Protein AF-A0A531LV74-F1 (afdb_monomer_lite)

Structure (mmCIF, N/CA/C/O backbone):
data_AF-A0A531LV74-F1
#
_entry.id   AF-A0A531LV74-F1
#
loop_
_atom_site.group_PDB
_atom_site.id
_atom_site.type_symbol
_atom_site.label_atom_id
_atom_site.label_alt_id
_atom_site.label_comp_id
_atom_site.label_asym_id
_atom_site.label_entity_id
_atom_site.label_seq_id
_atom_site.pdbx_PDB_ins_code
_atom_site.Cartn_x
_atom_site.Cartn_y
_atom_site.Cartn_z
_atom_site.occupancy
_atom_site.B_iso_or_equiv
_atom_site.auth_seq_id
_atom_site.auth_comp_id
_atom_site.auth_asym_id
_atom_site.auth_atom_id
_atom_site.pdbx_PDB_model_num
ATOM 1 N N . LEU A 1 1 ? 3.244 16.800 4.792 1.00 91.75 1 LEU A N 1
ATOM 2 C CA . LEU A 1 1 ? 3.038 16.837 6.267 1.00 91.75 1 LEU A CA 1
ATOM 3 C C . LEU A 1 1 ? 1.578 17.014 6.704 1.00 91.75 1 LEU A C 1
ATOM 5 O O . LEU A 1 1 ? 1.284 16.736 7.861 1.00 91.75 1 LEU A O 1
ATOM 9 N N . TRP A 1 2 ? 0.661 17.427 5.818 1.00 93.69 2 TRP A N 1
ATOM 10 C CA . TRP A 1 2 ? -0.764 17.596 6.143 1.00 93.69 2 TRP A CA 1
ATOM 11 C C . TRP A 1 2 ? -1.393 16.367 6.832 1.00 93.69 2 TRP A C 1
ATOM 13 O O . TRP A 1 2 ? -1.919 16.503 7.930 1.00 93.69 2 TRP A O 1
ATOM 23 N N . GLY A 1 3 ? -1.225 15.157 6.284 1.00 89.00 3 GLY A N 1
ATOM 24 C CA . GLY A 1 3 ? -1.798 13.939 6.882 1.00 89.00 3 GLY A CA 1
ATOM 25 C C . GLY A 1 3 ? -1.303 13.648 8.307 1.00 89.00 3 GLY A C 1
ATOM 26 O O . GLY A 1 3 ? -2.090 13.282 9.172 1.00 89.00 3 GLY A O 1
ATOM 27 N N . VAL A 1 4 ? -0.018 13.892 8.596 1.00 93.94 4 VAL A N 1
ATOM 28 C CA . VAL A 1 4 ? 0.546 13.745 9.955 1.00 93.94 4 VAL A CA 1
ATOM 29 C C . VAL A 1 4 ? -0.115 14.724 10.926 1.00 93.94 4 VAL A C 1
ATOM 31 O O . VAL A 1 4 ? -0.412 14.367 12.068 1.00 93.94 4 VAL A O 1
ATOM 34 N N . ARG A 1 5 ? -0.349 15.962 10.477 1.00 95.31 5 ARG A N 1
ATOM 35 C CA . ARG A 1 5 ? -1.032 16.987 11.270 1.00 95.31 5 ARG A CA 1
ATOM 36 C C . ARG A 1 5 ? -2.476 16.584 11.562 1.00 95.31 5 ARG A C 1
ATOM 38 O O . ARG A 1 5 ? -2.880 16.658 12.718 1.00 95.31 5 ARG A O 1
ATOM 45 N N . GLU A 1 6 ? -3.217 16.118 10.561 1.00 94.50 6 GLU A N 1
ATOM 46 C CA . GLU A 1 6 ? -4.622 15.726 10.726 1.00 94.50 6 GLU A CA 1
ATOM 47 C C . GLU A 1 6 ? -4.788 14.508 11.638 1.00 94.50 6 GLU A C 1
ATOM 49 O O . GLU A 1 6 ? -5.609 14.525 12.553 1.00 94.50 6 GLU A O 1
ATOM 54 N N . VAL A 1 7 ? -3.940 13.487 11.485 1.00 94.19 7 VAL A N 1
ATOM 55 C CA . VAL A 1 7 ? -3.951 12.308 12.364 1.00 94.19 7 VAL A CA 1
ATOM 56 C C . VAL A 1 7 ? -3.758 12.701 13.829 1.00 94.19 7 VAL A C 1
ATOM 58 O O . VAL A 1 7 ? -4.474 12.187 14.694 1.00 94.19 7 VAL A O 1
ATOM 61 N N . ARG A 1 8 ? -2.813 13.611 14.107 1.00 92.56 8 ARG A N 1
ATOM 62 C CA . ARG A 1 8 ? -2.552 14.128 15.459 1.00 92.56 8 ARG A CA 1
ATOM 63 C C . ARG A 1 8 ? -3.716 14.965 15.975 1.00 92.56 8 ARG A C 1
ATOM 65 O O . ARG A 1 8 ? -4.135 14.769 17.109 1.00 92.56 8 ARG A O 1
ATOM 72 N N . ARG A 1 9 ? -4.253 15.857 15.138 1.00 94.75 9 ARG A N 1
ATOM 73 C CA . ARG A 1 9 ? -5.386 16.729 15.477 1.00 94.75 9 ARG A CA 1
ATOM 74 C C . ARG A 1 9 ? -6.622 15.929 15.887 1.00 94.75 9 ARG A C 1
ATOM 76 O O . ARG A 1 9 ? -7.296 16.308 16.836 1.00 94.75 9 ARG A O 1
ATOM 83 N N . HIS A 1 10 ? -6.903 14.836 15.185 1.00 93.25 10 HIS A N 1
ATOM 84 C CA . HIS A 1 10 ? -8.086 14.007 15.414 1.00 93.25 10 HIS A CA 1
ATOM 85 C C . HIS A 1 10 ? -7.851 12.825 16.366 1.00 93.25 10 HIS A C 1
ATOM 87 O O . HIS A 1 10 ? -8.756 12.018 16.553 1.00 93.25 10 HIS A O 1
ATOM 93 N N . GLY A 1 11 ? -6.655 12.683 16.953 1.00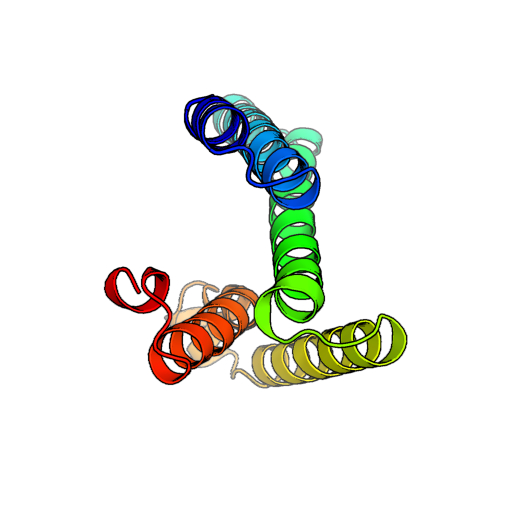 90.94 11 GLY A N 1
ATOM 94 C CA . GLY A 1 11 ? -6.370 11.603 17.904 1.00 90.94 11 GLY A CA 1
ATOM 95 C C . GLY A 1 11 ? -6.584 10.198 17.324 1.00 90.94 11 GLY A C 1
ATOM 96 O O . GLY A 1 11 ? -6.960 9.279 18.041 1.00 90.94 11 GLY A O 1
ATOM 97 N N . THR A 1 12 ? -6.354 10.019 16.019 1.00 88.31 12 THR A N 1
ATOM 98 C CA . THR A 1 12 ? -6.716 8.794 15.264 1.00 88.31 12 THR A CA 1
ATOM 99 C C . THR A 1 12 ? -5.913 7.540 15.648 1.00 88.31 12 THR A C 1
ATOM 101 O O . THR A 1 12 ? -6.222 6.436 15.191 1.00 88.31 12 THR A O 1
ATOM 104 N N . GLY A 1 13 ? -4.915 7.694 16.523 1.00 90.94 13 GLY A N 1
ATOM 105 C CA . GLY A 1 13 ? -4.117 6.619 17.105 1.00 90.94 13 GLY A CA 1
ATOM 106 C C . GLY A 1 13 ? -2.800 6.341 16.376 1.00 90.94 13 GLY A C 1
ATOM 107 O O . GLY A 1 13 ? -2.524 6.850 15.288 1.00 90.94 13 GLY A O 1
ATOM 108 N N . THR A 1 14 ? -1.971 5.497 16.994 1.00 90.94 14 THR A N 1
ATOM 109 C CA . THR A 1 14 ? -0.607 5.185 16.534 1.00 90.94 14 THR A CA 1
ATOM 110 C C . THR A 1 14 ? -0.573 4.587 15.127 1.00 90.94 14 THR A C 1
ATOM 112 O O . THR A 1 14 ? 0.296 4.943 14.338 1.00 90.94 14 THR A O 1
ATOM 115 N N . PHE A 1 15 ? -1.540 3.734 14.774 1.00 89.81 15 PHE A N 1
ATOM 116 C CA . PHE A 1 15 ? -1.613 3.113 13.445 1.00 89.81 15 PHE A CA 1
ATOM 117 C C . PHE A 1 15 ? -1.710 4.149 12.320 1.00 89.81 15 PHE A C 1
ATOM 119 O O . PHE A 1 15 ? -0.923 4.120 11.376 1.00 89.81 15 PHE A O 1
ATOM 126 N N . ALA A 1 16 ? -2.636 5.102 12.444 1.00 91.69 16 ALA A N 1
ATOM 127 C CA . ALA A 1 16 ? -2.809 6.160 11.457 1.00 91.69 16 ALA A CA 1
ATOM 128 C C . ALA A 1 16 ? -1.588 7.096 11.414 1.00 91.69 16 ALA A C 1
ATOM 130 O O . ALA A 1 16 ? -1.198 7.551 10.340 1.00 91.69 16 ALA A O 1
ATOM 131 N N . ALA A 1 17 ? -0.932 7.334 12.557 1.00 94.44 17 ALA A N 1
ATOM 132 C CA . ALA A 1 17 ? 0.281 8.147 12.620 1.00 94.44 17 ALA A CA 1
ATOM 133 C C . ALA A 1 17 ? 1.462 7.493 11.895 1.00 94.44 17 ALA A C 1
ATOM 135 O O . ALA A 1 17 ? 2.180 8.179 11.168 1.00 94.44 17 ALA A O 1
ATOM 136 N N . ILE A 1 18 ? 1.634 6.178 12.061 1.00 95.12 18 ILE A N 1
ATOM 137 C CA . ILE A 1 18 ? 2.644 5.396 11.342 1.00 95.12 18 ILE A CA 1
ATOM 138 C C . ILE A 1 18 ? 2.403 5.508 9.837 1.00 95.12 18 ILE A C 1
ATOM 140 O O . ILE A 1 18 ? 3.312 5.902 9.113 1.00 95.12 18 ILE A O 1
ATOM 144 N N . LEU A 1 19 ? 1.176 5.248 9.372 1.00 94.69 19 LEU A N 1
ATOM 145 C CA . LEU A 1 19 ? 0.830 5.348 7.952 1.00 94.69 19 LEU A CA 1
ATOM 146 C C . LEU A 1 19 ? 1.058 6.762 7.397 1.00 94.69 19 LEU A C 1
ATOM 148 O O . LEU A 1 19 ? 1.622 6.912 6.317 1.00 94.69 19 LEU A O 1
ATOM 152 N N . ALA A 1 20 ? 0.692 7.805 8.144 1.00 96.19 20 ALA A N 1
ATOM 153 C CA . ALA A 1 20 ? 0.891 9.187 7.715 1.00 96.19 20 ALA A CA 1
ATOM 154 C C . ALA A 1 20 ? 2.376 9.557 7.558 1.00 96.19 20 ALA A C 1
ATOM 156 O O . ALA A 1 20 ? 2.736 10.248 6.605 1.00 96.19 20 ALA A O 1
ATOM 157 N N . TRP A 1 21 ? 3.247 9.096 8.462 1.00 97.19 21 TRP A N 1
ATOM 158 C CA . TRP A 1 21 ? 4.696 9.265 8.313 1.00 97.19 21 TRP A CA 1
ATOM 159 C C . TRP A 1 21 ? 5.273 8.408 7.189 1.00 97.19 21 TRP A C 1
ATOM 161 O O . TRP A 1 21 ? 6.183 8.845 6.491 1.00 97.19 21 TRP A O 1
ATOM 171 N N . TRP A 1 22 ? 4.713 7.226 6.959 1.00 97.38 22 TRP A N 1
ATOM 172 C CA . TRP A 1 22 ? 5.115 6.361 5.856 1.00 97.38 22 TRP A CA 1
ATOM 173 C C . TRP A 1 22 ? 4.865 7.022 4.495 1.00 97.38 22 TRP A C 1
ATOM 175 O O . TRP A 1 22 ? 5.724 6.966 3.621 1.00 97.38 22 TRP A O 1
ATOM 185 N N . VAL A 1 23 ? 3.748 7.744 4.339 1.00 96.94 23 VAL A N 1
ATOM 186 C CA . VAL A 1 23 ? 3.477 8.557 3.138 1.00 96.94 23 VAL A CA 1
ATOM 187 C C . VAL A 1 23 ? 4.533 9.650 2.940 1.00 96.94 23 VAL A C 1
ATOM 189 O O . VAL A 1 23 ? 4.911 9.944 1.809 1.00 96.94 23 VAL A O 1
ATOM 192 N N . VAL A 1 24 ? 5.066 10.234 4.021 1.00 97.31 24 VAL A N 1
ATOM 193 C CA . VAL A 1 24 ? 6.192 11.181 3.920 1.00 97.31 24 VAL A CA 1
ATOM 194 C C . VAL A 1 24 ? 7.442 10.477 3.391 1.00 97.31 24 VAL A C 1
ATOM 196 O O . VAL A 1 24 ? 8.099 11.013 2.503 1.00 97.31 24 VAL A O 1
ATOM 199 N N . ALA A 1 25 ? 7.744 9.272 3.885 1.00 97.31 25 ALA A N 1
ATOM 200 C CA . ALA A 1 25 ? 8.870 8.478 3.396 1.00 97.31 25 ALA A CA 1
ATOM 201 C C . ALA A 1 25 ? 8.727 8.119 1.905 1.00 97.31 25 ALA A C 1
ATOM 203 O O . ALA A 1 25 ? 9.702 8.242 1.169 1.00 97.31 25 ALA A O 1
ATOM 204 N N . ILE A 1 26 ? 7.516 7.771 1.446 1.00 97.25 26 ILE A N 1
ATOM 205 C CA . ILE A 1 26 ? 7.216 7.561 0.018 1.00 97.25 26 ILE A CA 1
ATOM 206 C C . ILE A 1 26 ? 7.520 8.825 -0.788 1.00 97.25 26 ILE A C 1
ATOM 208 O O . ILE A 1 26 ? 8.224 8.759 -1.789 1.00 97.25 26 ILE A O 1
ATOM 212 N N . GLY A 1 27 ? 7.038 9.989 -0.340 1.00 96.69 27 GLY A N 1
ATOM 213 C CA . GLY A 1 27 ? 7.279 11.253 -1.040 1.00 96.69 27 GLY A CA 1
ATOM 214 C C . GLY A 1 27 ? 8.768 11.588 -1.172 1.00 96.69 27 GLY A C 1
ATOM 215 O O . GLY A 1 27 ? 9.207 12.041 -2.229 1.00 96.69 27 GLY A O 1
ATOM 216 N N . ILE A 1 28 ? 9.557 11.321 -0.126 1.00 97.06 28 ILE A N 1
ATOM 217 C CA . ILE A 1 28 ? 11.017 11.488 -0.160 1.00 97.06 28 ILE A CA 1
ATOM 218 C C . ILE A 1 28 ? 11.636 10.520 -1.173 1.00 97.06 28 ILE A C 1
ATOM 220 O O . ILE A 1 28 ? 12.378 10.956 -2.050 1.00 97.06 28 ILE A O 1
ATOM 224 N N . GLY A 1 29 ? 11.308 9.229 -1.081 1.00 96.31 29 GLY A N 1
ATOM 225 C CA . GLY A 1 29 ? 11.806 8.191 -1.985 1.00 96.31 29 GLY A CA 1
ATOM 226 C C . GLY A 1 29 ? 11.534 8.490 -3.458 1.00 96.31 29 GLY A C 1
ATOM 227 O O . GLY A 1 29 ? 12.455 8.490 -4.275 1.00 96.31 29 GLY A O 1
ATOM 228 N N . SER A 1 30 ? 10.292 8.852 -3.766 1.00 96.25 30 SER A N 1
ATOM 229 C CA . SER A 1 30 ? 9.848 9.211 -5.112 1.00 96.25 30 SER A CA 1
ATOM 230 C C . SER A 1 30 ? 10.562 10.452 -5.648 1.00 96.25 30 SER A C 1
ATOM 232 O O . SER A 1 30 ? 11.051 10.455 -6.779 1.00 96.25 30 SER A O 1
ATOM 234 N N . THR A 1 31 ? 10.723 11.486 -4.811 1.00 96.81 31 THR A N 1
ATOM 235 C CA . THR A 1 31 ? 11.470 12.699 -5.186 1.00 96.81 31 THR A CA 1
ATOM 236 C C . THR A 1 31 ? 12.919 12.363 -5.529 1.00 96.81 31 THR A C 1
ATOM 238 O O . THR A 1 31 ? 13.436 12.823 -6.546 1.00 96.81 31 THR A O 1
ATOM 241 N N . LEU A 1 32 ? 13.575 11.531 -4.715 1.00 96.44 32 LEU A N 1
ATOM 242 C CA . LEU A 1 32 ? 14.943 11.092 -4.979 1.00 96.44 32 LEU A CA 1
ATOM 243 C C . LEU A 1 32 ? 15.038 10.320 -6.300 1.00 96.44 32 LEU A C 1
ATOM 245 O O . LEU A 1 32 ? 15.948 10.579 -7.087 1.00 96.44 32 LEU A O 1
ATOM 249 N N . PHE A 1 33 ? 14.099 9.412 -6.574 1.00 96.44 33 PHE A N 1
ATOM 250 C CA . PHE A 1 33 ? 14.110 8.633 -7.809 1.00 96.44 33 PHE A CA 1
ATOM 251 C C . PHE A 1 33 ? 13.919 9.496 -9.055 1.00 96.44 33 PHE A C 1
ATOM 253 O O . PHE A 1 33 ? 14.735 9.420 -9.972 1.00 96.44 33 PHE A O 1
ATOM 260 N N . HIS A 1 34 ? 12.917 10.374 -9.0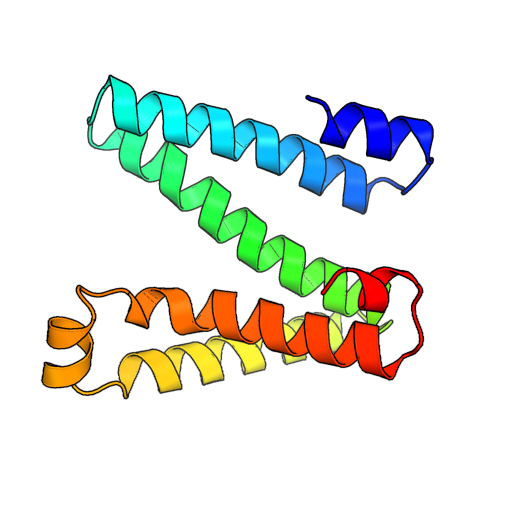65 1.00 96.38 34 HIS A N 1
ATOM 261 C CA . HIS A 1 34 ? 12.637 11.231 -10.218 1.00 96.38 34 HIS A CA 1
ATOM 262 C C . HIS A 1 34 ? 13.656 12.360 -10.419 1.00 96.38 34 HIS A C 1
ATOM 264 O O . HIS A 1 34 ? 13.731 12.914 -11.513 1.00 96.38 34 HIS A O 1
ATOM 270 N N . THR A 1 35 ? 14.457 12.683 -9.399 1.00 97.12 35 THR A N 1
ATOM 271 C CA . THR A 1 35 ? 15.522 13.691 -9.512 1.00 97.12 35 THR A CA 1
ATOM 272 C C . THR A 1 35 ? 16.849 13.079 -9.954 1.00 97.12 35 THR A C 1
ATOM 274 O O . THR A 1 35 ? 17.538 13.651 -10.794 1.00 97.12 35 THR A O 1
ATOM 277 N N . PHE A 1 36 ? 17.231 11.928 -9.388 1.00 95.62 36 PHE A N 1
ATOM 278 C CA . PHE A 1 36 ? 18.575 11.367 -9.569 1.00 95.62 36 PHE A CA 1
ATOM 279 C C . PHE A 1 36 ? 18.622 10.119 -10.456 1.00 95.62 36 PHE A C 1
ATOM 281 O O . PHE A 1 36 ? 19.673 9.834 -11.022 1.00 95.62 36 PHE A O 1
ATOM 288 N N . ALA A 1 37 ? 17.525 9.365 -10.576 1.00 92.38 37 ALA A N 1
ATOM 289 C CA . ALA A 1 37 ? 17.390 8.188 -11.441 1.00 92.38 37 ALA A CA 1
ATOM 290 C C . ALA A 1 37 ? 18.520 7.135 -11.319 1.00 92.38 37 ALA A C 1
ATOM 292 O O . ALA A 1 37 ? 18.830 6.416 -12.269 1.00 92.38 37 ALA A O 1
ATOM 293 N N . VAL A 1 38 ? 19.133 7.001 -10.137 1.00 93.62 38 VAL A N 1
ATOM 294 C CA . VAL A 1 38 ? 20.162 5.983 -9.863 1.00 93.62 38 VAL A CA 1
ATOM 295 C C . VAL A 1 38 ? 19.549 4.723 -9.249 1.00 93.62 38 VAL A C 1
ATOM 297 O O . VAL A 1 38 ? 18.505 4.772 -8.595 1.00 93.62 38 VAL A O 1
ATOM 300 N N . LYS A 1 39 ? 20.230 3.576 -9.390 1.00 91.44 39 LYS A N 1
ATOM 301 C CA . LYS A 1 39 ? 19.735 2.261 -8.925 1.00 91.44 39 LYS A CA 1
ATOM 302 C C . LYS A 1 39 ? 19.242 2.259 -7.475 1.00 91.44 39 LYS A C 1
ATOM 304 O O . LYS A 1 39 ? 18.227 1.644 -7.176 1.00 91.44 39 LYS A O 1
ATOM 309 N N . PHE A 1 40 ? 19.944 2.951 -6.580 1.00 91.25 40 PHE A N 1
ATOM 310 C CA . PHE A 1 40 ? 19.552 3.039 -5.173 1.00 91.25 40 PHE A CA 1
ATOM 311 C C . PHE A 1 40 ? 18.225 3.786 -4.980 1.00 91.25 40 PHE A C 1
ATOM 313 O O . PHE A 1 40 ? 17.385 3.374 -4.185 1.00 91.25 40 PHE A O 1
ATOM 320 N N . THR A 1 41 ? 18.007 4.853 -5.748 1.00 92.69 41 THR A N 1
ATOM 321 C CA . THR A 1 41 ? 16.800 5.672 -5.623 1.00 92.69 41 THR A CA 1
ATOM 322 C C . THR A 1 41 ? 15.542 4.959 -6.117 1.00 92.69 41 THR A C 1
ATOM 324 O O . THR A 1 41 ? 14.486 5.186 -5.543 1.00 92.69 41 THR A O 1
ATOM 327 N N . ILE A 1 42 ? 15.657 4.005 -7.056 1.00 94.31 42 ILE A N 1
ATOM 328 C CA . ILE A 1 42 ? 14.539 3.115 -7.433 1.00 94.31 42 ILE A CA 1
ATOM 329 C C . ILE A 1 42 ? 14.007 2.380 -6.200 1.00 94.31 42 ILE A C 1
ATOM 331 O O . ILE A 1 42 ? 12.810 2.372 -5.935 1.00 94.31 42 ILE A O 1
ATOM 335 N N . TRP A 1 43 ? 14.899 1.770 -5.417 1.00 95.81 43 TRP A N 1
ATOM 336 C CA . TRP A 1 43 ? 14.500 1.025 -4.223 1.00 95.81 43 TRP A CA 1
ATOM 337 C C . TRP A 1 43 ? 13.957 1.939 -3.126 1.00 95.81 43 TRP A C 1
ATOM 339 O O . TRP A 1 43 ? 13.030 1.546 -2.419 1.00 95.81 43 TRP A O 1
ATOM 349 N N . ALA A 1 44 ? 14.496 3.156 -3.014 1.00 94.75 44 ALA A N 1
ATOM 350 C CA . ALA A 1 44 ? 13.987 4.167 -2.095 1.00 94.75 44 ALA A CA 1
ATOM 351 C C . ALA A 1 44 ? 12.551 4.604 -2.428 1.00 94.75 44 ALA A C 1
ATOM 353 O O . ALA A 1 44 ? 11.843 5.020 -1.520 1.00 94.75 44 ALA A O 1
ATOM 354 N N . ASP A 1 45 ? 12.109 4.486 -3.680 1.00 95.31 45 ASP A N 1
ATOM 355 C CA . ASP A 1 45 ? 10.730 4.755 -4.100 1.00 95.31 45 ASP A CA 1
ATOM 356 C C . ASP A 1 45 ? 9.833 3.511 -3.956 1.00 95.31 45 ASP A C 1
ATOM 358 O O . ASP A 1 45 ? 8.821 3.512 -3.251 1.00 95.31 45 ASP A O 1
ATOM 362 N N . VAL A 1 46 ? 10.257 2.388 -4.543 1.00 94.12 46 VAL A N 1
ATOM 363 C CA . VAL A 1 46 ? 9.437 1.173 -4.651 1.00 94.12 46 VAL A CA 1
ATOM 364 C C . VAL A 1 46 ? 9.220 0.479 -3.302 1.00 94.12 46 VAL A C 1
ATOM 366 O O . VAL A 1 46 ? 8.104 0.030 -3.023 1.00 94.12 46 VAL A O 1
ATOM 369 N N . LEU A 1 47 ? 10.246 0.376 -2.443 1.00 95.56 47 LEU A N 1
ATOM 370 C CA . LEU A 1 47 ? 10.116 -0.351 -1.171 1.00 95.56 47 LEU A CA 1
ATOM 371 C C . LEU A 1 47 ? 9.136 0.329 -0.205 1.00 95.56 47 LEU A C 1
ATOM 373 O O . LEU A 1 47 ? 8.283 -0.377 0.341 1.00 95.56 47 LEU A O 1
ATOM 377 N N . PRO A 1 48 ? 9.175 1.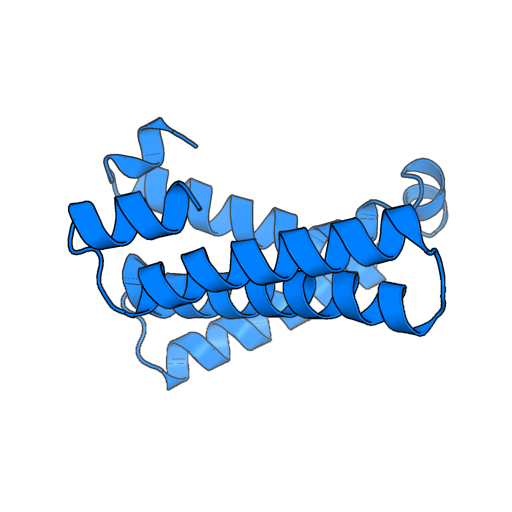662 0.006 1.00 96.44 48 PRO A N 1
ATOM 378 C CA . PRO A 1 48 ? 8.171 2.328 0.828 1.00 96.44 48 PRO A CA 1
ATOM 379 C C . PRO A 1 48 ? 6.747 2.187 0.288 1.00 96.44 48 PRO A C 1
ATOM 381 O O . PRO A 1 48 ? 5.842 1.972 1.091 1.00 96.44 48 PRO A O 1
ATOM 384 N N . ILE A 1 49 ? 6.540 2.254 -1.033 1.00 95.31 49 ILE A N 1
ATOM 385 C CA . ILE A 1 49 ? 5.210 2.097 -1.651 1.00 95.31 49 ILE A CA 1
ATOM 386 C C . ILE A 1 49 ? 4.666 0.684 -1.419 1.00 95.31 49 ILE A C 1
ATOM 388 O O . ILE A 1 49 ? 3.533 0.514 -0.952 1.00 95.31 49 ILE A O 1
ATOM 392 N N . ALA A 1 50 ? 5.476 -0.339 -1.706 1.00 94.00 50 ALA A N 1
ATOM 393 C CA . ALA A 1 50 ? 5.094 -1.730 -1.488 1.00 94.00 50 ALA A CA 1
ATOM 394 C C . ALA A 1 50 ? 4.827 -1.996 0.002 1.00 94.00 50 ALA A C 1
ATOM 396 O O . ALA A 1 50 ? 3.776 -2.525 0.362 1.00 94.00 50 ALA A O 1
ATOM 397 N N . GLY A 1 51 ? 5.732 -1.552 0.880 1.00 95.94 51 GLY A N 1
ATOM 398 C CA . GLY A 1 51 ? 5.596 -1.691 2.329 1.00 95.94 51 GLY A CA 1
ATOM 399 C C . GLY A 1 51 ? 4.334 -1.019 2.868 1.00 95.94 51 GLY A C 1
ATOM 400 O O . GLY A 1 51 ? 3.596 -1.637 3.633 1.00 95.94 51 GLY A O 1
ATOM 401 N N . PHE A 1 52 ? 4.034 0.201 2.416 1.00 95.75 52 PHE A N 1
ATOM 402 C CA . PHE A 1 52 ? 2.810 0.905 2.786 1.00 95.75 52 PHE A CA 1
ATOM 403 C C . PHE A 1 52 ? 1.563 0.147 2.345 1.00 95.75 52 PHE A C 1
ATOM 405 O O . PHE A 1 52 ? 0.650 -0.024 3.142 1.00 95.75 52 PHE A O 1
ATOM 412 N N . THR A 1 53 ? 1.532 -0.346 1.108 1.00 94.19 53 THR A N 1
ATOM 413 C CA . THR A 1 53 ? 0.388 -1.095 0.568 1.00 94.19 53 THR A CA 1
ATOM 414 C C . THR A 1 53 ? 0.089 -2.337 1.414 1.00 94.19 53 THR A C 1
ATOM 416 O O . THR A 1 53 ? -1.058 -2.588 1.799 1.00 94.19 53 THR A O 1
ATOM 419 N N . LEU A 1 54 ? 1.134 -3.099 1.748 1.00 95.00 54 LEU A N 1
ATOM 420 C CA . LEU A 1 54 ? 1.020 -4.311 2.555 1.00 95.00 54 LEU A CA 1
ATOM 421 C C . LEU A 1 54 ? 0.603 -3.981 3.997 1.00 95.00 54 LEU A C 1
ATOM 423 O O . LEU A 1 54 ? -0.351 -4.561 4.520 1.00 95.00 54 LEU A O 1
ATOM 427 N N . ALA A 1 55 ? 1.268 -3.009 4.627 1.00 94.69 55 ALA A N 1
ATOM 428 C CA . ALA A 1 55 ? 0.964 -2.582 5.990 1.00 94.69 55 ALA A CA 1
ATOM 429 C C . ALA A 1 55 ? -0.454 -2.006 6.108 1.00 94.69 55 ALA A C 1
ATOM 431 O O . ALA A 1 55 ? -1.179 -2.352 7.036 1.00 94.69 55 ALA A O 1
ATOM 432 N N . PHE A 1 56 ? -0.875 -1.180 5.149 1.00 93.31 56 PHE A N 1
ATOM 433 C CA . PHE A 1 56 ? -2.217 -0.608 5.083 1.00 93.31 56 PHE A CA 1
ATOM 434 C C . PHE A 1 56 ? -3.286 -1.698 5.004 1.00 93.31 56 PHE A C 1
ATOM 436 O O . PHE A 1 56 ? -4.245 -1.671 5.773 1.00 93.31 56 PHE A O 1
ATOM 443 N N . THR A 1 57 ? -3.086 -2.700 4.145 1.00 94.00 57 THR A N 1
ATOM 444 C CA . THR A 1 57 ? -3.998 -3.845 4.030 1.00 94.00 57 THR A CA 1
ATOM 445 C C . THR A 1 57 ? -4.119 -4.586 5.358 1.00 94.00 57 THR A C 1
ATOM 447 O O . THR A 1 57 ? -5.223 -4.772 5.869 1.00 94.00 57 THR A O 1
ATOM 450 N N . LEU A 1 58 ? -2.990 -4.951 5.972 1.00 94.44 58 LEU A N 1
ATOM 451 C CA . LEU A 1 58 ? -2.985 -5.668 7.246 1.00 94.44 58 LEU A CA 1
ATOM 452 C C . LEU A 1 58 ? -3.607 -4.840 8.384 1.00 94.44 58 LEU A C 1
ATOM 454 O O . LEU A 1 58 ? -4.374 -5.364 9.195 1.00 94.44 58 LEU A O 1
ATOM 458 N N . PHE A 1 59 ? -3.328 -3.537 8.430 1.00 92.75 59 PHE A N 1
ATOM 459 C CA . PHE A 1 59 ? -3.924 -2.628 9.406 1.00 92.75 59 PHE A CA 1
ATOM 460 C C . PHE A 1 59 ? -5.427 -2.475 9.202 1.00 92.75 59 PHE A C 1
ATOM 462 O O . PHE A 1 59 ? -6.151 -2.459 10.193 1.00 92.75 59 PHE A O 1
ATOM 469 N N . ASN A 1 60 ? -5.927 -2.444 7.968 1.00 90.94 60 ASN A N 1
ATOM 470 C CA . ASN A 1 60 ? -7.364 -2.371 7.709 1.00 90.94 60 ASN A CA 1
ATOM 471 C C . ASN A 1 60 ? -8.096 -3.653 8.111 1.00 90.94 60 ASN A C 1
ATOM 473 O O . ASN A 1 60 ? -9.169 -3.571 8.710 1.00 90.94 60 ASN A O 1
ATOM 477 N N . LEU A 1 61 ? -7.499 -4.827 7.880 1.00 92.38 61 LEU A N 1
ATOM 478 C CA . LEU A 1 61 ? -8.040 -6.099 8.377 1.00 92.38 61 LEU A CA 1
ATOM 479 C C . LEU A 1 61 ? -8.196 -6.084 9.908 1.00 92.38 61 LEU A C 1
ATOM 481 O O . LEU A 1 61 ? -9.206 -6.539 10.443 1.00 92.38 61 LEU A O 1
ATOM 485 N N . ARG A 1 62 ? -7.218 -5.513 10.621 1.00 92.69 62 ARG A N 1
ATOM 486 C CA . ARG A 1 62 ? -7.255 -5.376 12.087 1.00 92.69 62 ARG A CA 1
ATOM 487 C C . ARG A 1 62 ? -8.228 -4.290 12.555 1.00 92.69 62 ARG A C 1
ATOM 489 O O . ARG A 1 62 ? -8.941 -4.490 13.531 1.00 92.69 62 ARG A O 1
ATOM 496 N N . ARG A 1 63 ? -8.228 -3.128 11.897 1.00 87.44 63 ARG A N 1
ATOM 497 C CA . ARG A 1 63 ? -8.917 -1.907 12.345 1.00 87.44 63 ARG A CA 1
ATOM 498 C C . ARG A 1 63 ? -10.387 -1.880 11.951 1.00 87.44 63 ARG A C 1
ATOM 500 O O . ARG A 1 63 ? -11.207 -1.505 12.779 1.00 87.44 63 ARG A O 1
ATOM 507 N N . PHE A 1 64 ? -10.698 -2.233 10.706 1.00 84.50 64 PHE A N 1
ATOM 508 C CA . PHE A 1 64 ? -12.042 -2.107 10.138 1.00 84.50 64 PHE A CA 1
ATOM 509 C C . PHE A 1 64 ? -12.802 -3.430 10.104 1.00 84.50 64 PHE A C 1
ATOM 511 O O . PHE A 1 64 ? -14.016 -3.419 10.272 1.00 84.50 64 PHE A O 1
ATOM 518 N N . LEU A 1 65 ? -12.112 -4.560 9.915 1.00 86.25 65 LEU A N 1
ATOM 519 C CA . LEU A 1 65 ? -12.746 -5.886 9.960 1.00 86.25 65 LEU A CA 1
ATOM 520 C C . LEU A 1 65 ? -12.645 -6.540 11.349 1.00 86.25 65 LEU A C 1
ATOM 522 O O . LEU A 1 65 ? -13.235 -7.592 11.572 1.00 86.25 65 LEU A O 1
ATOM 526 N N .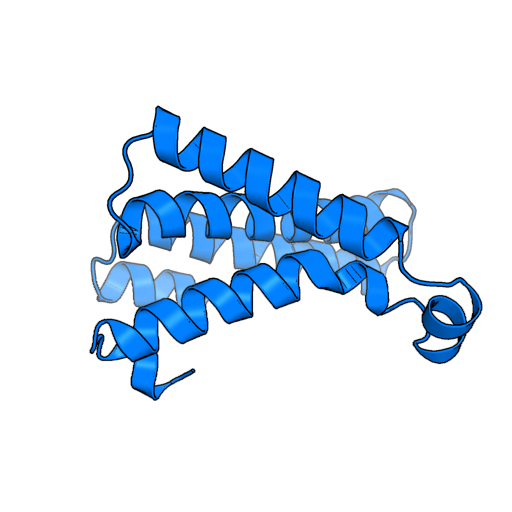 GLY A 1 66 ? -11.894 -5.943 12.283 1.00 88.81 66 GLY A N 1
ATOM 527 C CA . GLY A 1 66 ? -11.772 -6.432 13.660 1.00 88.81 66 GLY A CA 1
ATOM 528 C C . GLY A 1 66 ? -11.133 -7.820 13.789 1.00 88.81 66 GLY A C 1
ATOM 529 O O . GLY A 1 66 ? -11.234 -8.437 14.847 1.00 88.81 66 GLY A O 1
ATOM 530 N N . LEU A 1 67 ? -10.482 -8.333 12.738 1.00 92.94 67 LEU A N 1
ATOM 531 C CA . LEU A 1 67 ? -9.905 -9.678 12.740 1.00 92.94 67 LEU A CA 1
ATOM 532 C C . LEU A 1 67 ? -8.772 -9.767 13.753 1.00 92.94 67 LEU A C 1
ATOM 534 O O . LEU A 1 67 ? -7.932 -8.879 13.800 1.00 92.94 67 LEU A O 1
ATOM 538 N N . GLU A 1 68 ? -8.681 -10.852 14.516 1.00 95.81 68 GLU A N 1
ATOM 539 C CA . GLU A 1 68 ? -7.502 -11.163 15.336 1.00 95.81 68 GLU A CA 1
ATOM 540 C C . GLU A 1 68 ? -6.251 -11.371 14.469 1.00 95.81 68 GLU A C 1
ATOM 542 O O . GLU A 1 68 ? -6.359 -11.675 13.283 1.00 95.81 68 GLU A O 1
ATOM 547 N N . TRP A 1 69 ? -5.051 -11.244 15.046 1.00 95.50 69 TRP A N 1
ATOM 548 C CA . TRP A 1 69 ? -3.790 -11.306 14.293 1.00 95.50 69 TRP A CA 1
ATOM 549 C C . TRP A 1 69 ? -3.641 -12.555 13.421 1.00 95.50 69 TRP A C 1
ATOM 551 O O . TRP A 1 69 ? -3.289 -12.420 12.254 1.00 95.50 69 TRP A O 1
ATOM 561 N N . GLY A 1 70 ? -3.962 -13.744 13.940 1.00 97.31 70 GLY A N 1
ATOM 562 C CA . GLY A 1 70 ? -3.877 -14.981 13.156 1.00 97.31 70 GLY A CA 1
ATOM 563 C C . GLY A 1 70 ? -4.783 -14.952 11.922 1.00 97.31 70 GLY A C 1
ATOM 564 O O . GLY A 1 70 ? -4.332 -15.228 10.813 1.00 97.31 70 GLY A O 1
ATOM 565 N N . LYS A 1 71 ? -6.040 -14.524 12.094 1.00 96.56 71 LYS A N 1
ATOM 566 C CA . LYS A 1 71 ? -7.009 -14.386 10.994 1.00 96.56 71 LYS A CA 1
ATOM 567 C C . LYS A 1 71 ? -6.619 -13.272 10.024 1.00 96.56 71 LYS A C 1
ATOM 569 O O . LYS A 1 71 ? -6.766 -13.447 8.821 1.00 96.56 71 LYS A O 1
ATOM 574 N N . ALA A 1 72 ? -6.100 -12.153 10.527 1.00 95.88 72 ALA A N 1
ATOM 575 C CA . ALA A 1 72 ? -5.648 -11.035 9.707 1.00 95.88 72 ALA A CA 1
ATOM 576 C C . ALA A 1 72 ? -4.446 -11.426 8.837 1.00 95.88 72 ALA A C 1
ATOM 578 O O . ALA A 1 72 ? -4.442 -11.135 7.647 1.00 95.88 72 ALA A O 1
ATOM 579 N N . ILE A 1 73 ? -3.461 -12.132 9.402 1.00 97.31 73 ILE A N 1
ATOM 580 C CA . ILE A 1 73 ? -2.301 -12.642 8.659 1.00 97.31 73 ILE A CA 1
ATOM 581 C C . ILE A 1 73 ? -2.748 -13.687 7.633 1.00 97.31 73 ILE A C 1
ATOM 583 O O . ILE A 1 73 ? -2.344 -13.606 6.478 1.00 97.31 73 ILE A O 1
ATOM 587 N N . ALA A 1 74 ? -3.616 -14.629 8.016 1.00 97.75 74 ALA A N 1
ATOM 588 C CA . ALA A 1 74 ? -4.134 -15.633 7.090 1.00 97.75 74 ALA A CA 1
ATOM 589 C C . ALA A 1 74 ? -4.888 -14.987 5.916 1.00 97.75 74 ALA A C 1
ATOM 591 O O . ALA A 1 74 ? -4.581 -15.273 4.762 1.00 97.75 74 ALA A O 1
ATOM 592 N N . ALA A 1 75 ? -5.814 -14.064 6.195 1.00 96.12 75 ALA A N 1
ATOM 593 C CA . ALA A 1 75 ? -6.551 -13.331 5.169 1.00 96.12 75 ALA A CA 1
ATOM 594 C C . ALA A 1 75 ? -5.617 -12.507 4.272 1.00 96.12 75 ALA A C 1
ATOM 596 O O . ALA A 1 75 ? -5.775 -12.521 3.057 1.00 96.12 75 ALA A O 1
ATOM 597 N N . PHE A 1 76 ? -4.615 -11.843 4.852 1.00 96.50 76 PHE A N 1
ATOM 598 C CA . PHE A 1 76 ? -3.596 -11.098 4.117 1.00 96.50 76 PHE A CA 1
ATOM 599 C C . PHE A 1 76 ? -2.808 -11.995 3.150 1.00 96.50 76 PHE A C 1
ATOM 601 O O . PHE A 1 76 ? -2.687 -11.668 1.971 1.00 96.50 76 PHE A O 1
ATOM 608 N N . VAL A 1 77 ? -2.309 -13.142 3.625 1.00 97.62 77 VAL A N 1
ATOM 609 C CA . VAL A 1 77 ? -1.539 -14.088 2.803 1.00 97.62 77 VAL A CA 1
ATOM 610 C C . VAL A 1 77 ? -2.408 -14.667 1.692 1.00 97.62 77 VAL A C 1
ATOM 612 O O . VAL A 1 77 ? -1.998 -14.648 0.535 1.00 97.62 77 VAL A O 1
ATOM 615 N N . VAL A 1 78 ? -3.616 -15.135 2.019 1.00 97.38 78 VAL A N 1
ATOM 616 C CA . VAL A 1 78 ? -4.558 -15.688 1.033 1.00 97.38 78 VAL A CA 1
ATOM 617 C C . VAL A 1 78 ? -4.908 -14.644 -0.022 1.00 97.38 78 VAL A C 1
ATOM 619 O O . VAL A 1 78 ? -4.879 -14.948 -1.212 1.00 97.38 78 VAL A O 1
ATOM 622 N N . PHE A 1 79 ? -5.184 -13.409 0.396 1.00 95.88 79 PHE A N 1
ATOM 623 C CA . PHE A 1 79 ? -5.518 -12.318 -0.508 1.00 95.88 79 PHE A CA 1
ATOM 624 C C . PHE A 1 79 ? -4.385 -12.030 -1.499 1.00 95.88 79 PHE A C 1
ATOM 626 O O . PHE A 1 79 ? -4.617 -12.034 -2.705 1.00 95.88 79 PHE A O 1
ATOM 633 N N . TYR A 1 80 ? -3.154 -11.824 -1.020 1.00 95.75 80 TYR A N 1
ATOM 634 C CA . TYR A 1 80 ? -2.029 -11.513 -1.906 1.00 95.75 80 TYR A CA 1
ATOM 635 C C . TYR A 1 80 ? -1.563 -12.712 -2.732 1.00 95.75 80 TYR A C 1
ATOM 637 O O . TYR A 1 80 ? -1.124 -12.516 -3.863 1.00 95.75 80 TYR A O 1
ATOM 645 N N . ALA A 1 81 ? -1.703 -13.941 -2.230 1.00 96.75 81 ALA A N 1
ATOM 646 C CA . ALA A 1 81 ? -1.469 -15.144 -3.023 1.00 96.75 81 ALA A CA 1
ATOM 647 C C . ALA A 1 81 ? -2.481 -15.247 -4.173 1.00 96.75 81 ALA A C 1
ATOM 649 O O . ALA A 1 81 ? -2.085 -15.435 -5.321 1.00 96.75 81 ALA A O 1
ATOM 650 N N . ALA A 1 82 ? -3.772 -15.050 -3.892 1.00 96.75 82 ALA A N 1
ATOM 651 C CA . ALA A 1 82 ? -4.817 -15.053 -4.910 1.00 96.75 82 ALA A CA 1
ATOM 652 C C . ALA A 1 82 ? -4.627 -13.912 -5.920 1.00 96.75 82 ALA A C 1
ATOM 654 O O . ALA A 1 82 ? -4.629 -14.150 -7.124 1.00 96.75 82 ALA A O 1
ATOM 655 N N . ALA A 1 83 ? -4.392 -12.683 -5.453 1.00 94.88 83 ALA A N 1
ATOM 656 C CA . ALA A 1 83 ? -4.149 -11.537 -6.324 1.00 94.88 83 ALA A CA 1
ATOM 657 C C . ALA A 1 83 ? -2.870 -11.707 -7.161 1.00 94.88 83 ALA A C 1
ATOM 659 O O . ALA A 1 83 ? -2.840 -11.327 -8.331 1.00 94.88 83 ALA A O 1
ATOM 660 N N . GLY A 1 84 ? -1.827 -12.312 -6.587 1.00 94.50 84 GLY A N 1
ATOM 661 C CA . GLY A 1 84 ? -0.591 -12.662 -7.281 1.00 94.50 84 GLY A CA 1
ATOM 662 C C . GLY A 1 84 ? -0.815 -13.709 -8.370 1.00 94.50 84 GLY A C 1
ATOM 663 O O . GLY A 1 84 ? -0.371 -13.508 -9.496 1.00 94.50 84 GLY A O 1
ATOM 664 N N . LEU A 1 85 ? -1.570 -14.773 -8.076 1.00 96.00 85 LEU A N 1
ATOM 665 C CA . LEU A 1 85 ? -1.966 -15.783 -9.063 1.00 96.00 85 LEU A CA 1
ATOM 666 C C . LEU A 1 85 ? -2.806 -15.177 -10.189 1.00 96.00 85 LEU A C 1
ATOM 668 O O . LEU A 1 85 ? -2.548 -15.464 -11.353 1.00 96.00 85 LEU A O 1
ATOM 672 N N . LEU A 1 86 ? -3.758 -14.298 -9.863 1.00 94.44 86 LEU A N 1
ATOM 673 C CA . LEU A 1 86 ? -4.545 -13.571 -10.862 1.00 94.44 86 LEU A CA 1
ATOM 674 C C . LEU A 1 86 ? -3.655 -12.699 -11.747 1.00 94.44 86 LEU A C 1
ATOM 676 O O . LEU A 1 86 ? -3.803 -12.723 -12.961 1.00 94.44 86 LEU A O 1
ATOM 680 N N . THR A 1 87 ? -2.711 -11.970 -11.147 1.00 93.69 87 THR A N 1
ATOM 681 C CA . THR A 1 87 ? -1.755 -11.122 -11.875 1.00 93.69 87 THR A CA 1
ATOM 682 C C . THR A 1 87 ? -0.850 -11.954 -12.782 1.00 93.69 87 THR A C 1
ATOM 684 O O . THR A 1 87 ? -0.605 -11.570 -13.920 1.00 93.69 87 THR A O 1
ATOM 687 N N . TYR A 1 88 ? -0.383 -13.110 -12.302 1.00 94.06 88 TYR A N 1
ATOM 688 C CA . TYR A 1 88 ? 0.428 -14.052 -13.073 1.00 94.06 88 TYR A CA 1
ATOM 689 C C . TYR A 1 88 ? -0.353 -14.692 -14.228 1.00 94.06 88 TYR A C 1
ATOM 691 O O . TYR A 1 88 ? 0.197 -14.896 -15.304 1.00 94.06 88 TYR A O 1
ATOM 699 N N . ALA A 1 89 ? -1.641 -14.973 -14.023 1.00 95.50 89 ALA A N 1
ATOM 700 C CA . ALA A 1 89 ? -2.521 -15.541 -15.038 1.00 95.50 89 ALA A CA 1
ATOM 701 C C . ALA A 1 89 ? -2.948 -14.531 -16.119 1.00 95.50 89 ALA A C 1
ATOM 703 O O . ALA A 1 89 ? -3.596 -14.926 -17.091 1.00 95.50 89 ALA A O 1
ATOM 704 N N . VAL A 1 90 ? -2.613 -13.240 -15.976 1.00 94.38 90 VAL A N 1
ATOM 705 C CA . VAL A 1 90 ? -2.898 -12.234 -17.005 1.00 94.38 90 VAL A CA 1
ATOM 706 C C . VAL A 1 90 ? -2.129 -12.579 -18.286 1.00 94.38 90 VAL A C 1
ATOM 708 O O . VAL A 1 90 ? -0.898 -12.634 -18.256 1.00 94.38 90 VAL A O 1
ATOM 711 N N . PRO A 1 91 ? -2.814 -12.748 -19.432 1.00 94.88 91 PRO A N 1
ATOM 712 C CA . PRO A 1 91 ? -2.150 -13.039 -20.695 1.00 94.88 91 PRO A CA 1
ATOM 713 C C . PRO A 1 91 ? -1.154 -11.949 -21.105 1.00 94.88 91 PRO A C 1
ATOM 715 O O . PRO A 1 91 ? -1.417 -10.755 -20.940 1.00 94.88 91 PRO A O 1
ATOM 718 N N . ASP A 1 92 ? -0.048 -12.347 -21.737 1.00 93.69 92 ASP A N 1
ATOM 719 C CA . ASP A 1 92 ? 1.009 -11.415 -22.150 1.00 93.69 92 ASP A CA 1
ATOM 720 C C . ASP A 1 92 ? 0.520 -10.309 -23.085 1.00 93.69 92 ASP A C 1
ATOM 722 O O . ASP A 1 92 ? 0.963 -9.168 -22.963 1.00 93.69 92 ASP A O 1
ATOM 726 N N . TRP A 1 93 ? -0.417 -10.618 -23.986 1.00 95.69 93 TRP A N 1
ATOM 727 C CA . TRP A 1 93 ? -0.996 -9.619 -24.884 1.00 95.69 93 TRP A CA 1
ATOM 728 C C . TRP A 1 93 ? -1.715 -8.513 -24.103 1.00 95.69 93 TRP A C 1
ATOM 730 O O . TRP A 1 93 ? -1.596 -7.342 -24.452 1.00 95.69 93 TRP A O 1
ATOM 740 N N . LEU A 1 94 ? -2.409 -8.863 -23.014 1.00 93.25 94 LEU A N 1
ATOM 741 C CA . LEU A 1 94 ? -3.140 -7.908 -22.186 1.00 93.25 94 LEU A CA 1
ATOM 742 C C . LEU A 1 94 ? -2.175 -7.099 -21.320 1.00 93.25 94 LEU A C 1
ATOM 744 O O . LEU A 1 94 ? -2.324 -5.886 -21.204 1.00 93.25 94 LEU A O 1
ATOM 748 N N . ARG A 1 95 ? -1.137 -7.747 -20.779 1.00 91.50 95 ARG A N 1
ATOM 749 C CA . ARG A 1 95 ? -0.048 -7.074 -20.058 1.00 91.50 95 ARG A CA 1
ATOM 750 C C . ARG A 1 95 ? 0.672 -6.050 -20.938 1.00 91.50 95 ARG A C 1
ATOM 752 O O . ARG A 1 95 ? 1.005 -4.968 -20.462 1.00 91.50 95 ARG A O 1
ATOM 759 N N . GLN A 1 96 ? 0.912 -6.375 -22.208 1.00 93.19 96 GLN A N 1
ATOM 760 C CA . GLN A 1 96 ? 1.508 -5.453 -23.179 1.00 93.19 96 GLN A CA 1
ATOM 761 C C . GLN A 1 96 ? 0.537 -4.331 -23.557 1.00 93.19 96 GLN A C 1
ATOM 763 O O . GLN A 1 96 ? 0.908 -3.163 -23.479 1.00 93.19 96 GLN A O 1
ATOM 768 N N . ALA A 1 97 ? -0.718 -4.665 -23.880 1.00 94.50 97 ALA A N 1
ATOM 769 C CA . ALA A 1 97 ? -1.756 -3.688 -24.211 1.00 94.50 97 ALA A CA 1
ATOM 770 C C . ALA A 1 97 ? -2.021 -2.691 -23.069 1.00 94.50 97 ALA A C 1
ATOM 772 O O . ALA A 1 97 ? -2.404 -1.551 -23.317 1.00 94.50 97 ALA A O 1
ATOM 773 N N . SER A 1 98 ? -1.790 -3.100 -21.818 1.00 93.19 98 SER A N 1
ATOM 774 C CA . SER A 1 98 ? -1.951 -2.259 -20.634 1.00 93.19 98 SER A CA 1
ATOM 775 C C . SER A 1 98 ? -0.668 -1.528 -20.206 1.00 93.19 98 SER A C 1
ATOM 777 O O . SER A 1 98 ? -0.647 -0.938 -19.124 1.00 93.19 98 SER A O 1
ATOM 779 N N . ASN A 1 99 ? 0.418 -1.577 -20.987 1.00 92.88 99 ASN A N 1
ATOM 780 C CA . ASN A 1 99 ? 1.730 -1.026 -20.616 1.00 92.88 99 ASN A CA 1
ATOM 781 C C . ASN A 1 99 ? 2.239 -1.526 -19.246 1.00 92.88 99 ASN A C 1
ATOM 783 O O . ASN A 1 99 ? 2.844 -0.781 -18.479 1.00 92.88 99 ASN A O 1
ATOM 787 N N . GLY A 1 100 ? 1.944 -2.779 -18.892 1.00 87.69 100 GLY A N 1
ATOM 788 C CA . GLY A 1 100 ? 2.369 -3.388 -17.629 1.00 87.69 100 GLY A CA 1
ATOM 789 C C . GLY A 1 100 ? 1.584 -2.943 -16.390 1.00 87.69 100 GLY A C 1
ATOM 790 O O . GLY A 1 100 ? 1.873 -3.416 -15.291 1.00 87.69 100 GLY A O 1
ATOM 791 N N . THR A 1 101 ? 0.552 -2.103 -16.536 1.00 90.94 101 THR A N 1
ATOM 792 C CA . THR A 1 101 ? -0.297 -1.658 -15.410 1.00 90.94 101 THR A CA 1
ATOM 793 C C . THR A 1 101 ? -1.033 -2.795 -14.696 1.00 90.94 101 THR A C 1
ATOM 795 O O . THR A 1 101 ? -1.474 -2.624 -13.563 1.00 90.94 101 THR A O 1
ATOM 798 N N . THR A 1 102 ? -1.102 -3.986 -15.295 1.00 90.69 102 THR A N 1
ATOM 799 C CA . THR A 1 102 ? -1.620 -5.201 -14.650 1.00 90.69 102 THR A CA 1
ATOM 800 C C . THR A 1 102 ? -0.847 -5.575 -13.384 1.00 90.69 102 THR A C 1
ATOM 802 O O . THR A 1 102 ? -1.419 -6.202 -12.498 1.00 90.69 102 THR A O 1
ATOM 805 N N . GLY A 1 103 ? 0.401 -5.117 -13.219 1.00 88.25 103 GLY A N 1
ATOM 806 C CA . GLY A 1 103 ? 1.150 -5.250 -11.964 1.00 88.25 103 GLY A CA 1
ATOM 807 C C . GLY A 1 103 ? 0.522 -4.516 -10.767 1.00 88.25 103 GLY A C 1
ATOM 808 O O . GLY A 1 103 ? 0.802 -4.863 -9.622 1.00 88.25 103 GLY A O 1
ATOM 809 N N . TYR A 1 104 ? -0.371 -3.549 -11.006 1.00 89.69 104 TYR A N 1
ATOM 810 C CA . TYR A 1 104 ? -1.131 -2.853 -9.962 1.00 89.69 104 TYR A CA 1
ATOM 811 C C . TYR A 1 104 ? -2.431 -3.568 -9.577 1.00 89.69 104 TYR A C 1
ATOM 813 O O . TYR A 1 104 ? -3.182 -3.064 -8.741 1.00 89.69 104 TYR A O 1
ATOM 821 N N . LEU A 1 105 ? -2.706 -4.748 -10.137 1.00 92.12 105 LEU A N 1
ATOM 822 C CA . LEU A 1 105 ? -3.919 -5.493 -9.822 1.00 92.12 105 LEU A CA 1
ATOM 823 C C . LEU A 1 105 ? -4.037 -5.825 -8.319 1.00 92.12 105 LEU A C 1
ATOM 825 O O . LEU A 1 105 ? -5.102 -5.566 -7.762 1.00 92.12 105 LEU A O 1
ATOM 829 N N . PRO A 1 106 ? -2.988 -6.285 -7.601 1.00 92.75 106 PRO A N 1
ATOM 830 C CA . PRO A 1 106 ? -3.101 -6.543 -6.165 1.00 92.75 106 PRO A CA 1
ATOM 831 C C . PRO A 1 106 ? -3.470 -5.315 -5.307 1.00 92.75 106 PRO A C 1
ATOM 833 O O . PRO A 1 106 ? -4.442 -5.413 -4.553 1.00 92.75 106 PRO A O 1
ATOM 836 N N . PRO A 1 107 ? -2.777 -4.155 -5.388 1.00 91.06 107 PRO A N 1
ATOM 837 C CA . PRO A 1 107 ? -3.192 -2.967 -4.640 1.00 91.06 107 PRO A CA 1
ATOM 838 C C . PRO A 1 107 ? -4.570 -2.448 -5.062 1.00 91.06 107 PRO A C 1
ATOM 840 O O . PRO A 1 107 ? -5.333 -2.008 -4.203 1.00 91.06 107 PRO A O 1
ATOM 843 N N . PHE A 1 108 ? -4.920 -2.531 -6.350 1.00 92.31 108 PHE A N 1
ATOM 844 C CA . PHE A 1 108 ? -6.243 -2.139 -6.838 1.00 92.31 108 PHE A CA 1
ATOM 845 C C . PHE A 1 108 ? -7.355 -2.995 -6.221 1.00 92.31 108 PHE A C 1
ATOM 847 O O . PHE A 1 108 ? -8.333 -2.459 -5.701 1.00 92.31 108 PHE A O 1
ATOM 854 N N . LEU A 1 109 ? -7.186 -4.320 -6.208 1.00 93.12 109 LEU A N 1
ATOM 855 C CA . LEU A 1 109 ? -8.135 -5.234 -5.576 1.00 93.12 109 LEU A CA 1
ATOM 856 C C . LEU A 1 109 ? -8.247 -4.976 -4.070 1.00 93.12 109 LEU A C 1
ATOM 858 O O . LEU A 1 109 ? -9.348 -5.032 -3.529 1.00 93.12 109 LEU A O 1
ATOM 862 N N . ALA A 1 110 ? -7.139 -4.659 -3.391 1.00 91.56 110 ALA A N 1
ATOM 863 C CA . ALA A 1 110 ? -7.164 -4.360 -1.961 1.00 91.56 110 ALA A CA 1
ATOM 864 C C . ALA A 1 110 ? -7.996 -3.100 -1.693 1.00 91.56 110 ALA A C 1
ATOM 866 O O . ALA A 1 110 ? -8.872 -3.103 -0.827 1.00 91.56 110 ALA A O 1
ATOM 867 N N . LEU A 1 111 ? -7.768 -2.045 -2.484 1.00 89.44 111 LEU A N 1
ATOM 868 C CA . LEU A 1 111 ? -8.552 -0.816 -2.425 1.00 89.44 111 LEU A CA 1
ATOM 869 C C . LEU A 1 111 ? -10.038 -1.088 -2.683 1.00 89.44 111 LEU A C 1
ATOM 871 O O . LEU A 1 111 ? -10.872 -0.633 -1.906 1.00 89.44 111 LEU A O 1
ATOM 875 N N . ALA A 1 112 ? -10.368 -1.869 -3.714 1.00 91.50 112 ALA A N 1
ATOM 876 C CA . ALA A 1 112 ? -11.746 -2.221 -4.043 1.00 91.50 112 ALA A CA 1
ATOM 877 C C . ALA A 1 112 ? -12.434 -2.996 -2.906 1.00 91.50 112 ALA A C 1
ATOM 879 O O . ALA A 1 112 ? -13.551 -2.657 -2.524 1.00 91.50 112 ALA A O 1
ATOM 880 N N . VAL A 1 113 ? -11.760 -3.988 -2.312 1.00 90.25 113 VAL A N 1
ATOM 881 C CA . VAL A 1 113 ? -12.301 -4.782 -1.194 1.00 90.25 113 VAL A CA 1
ATOM 882 C C . VAL A 1 113 ? -12.603 -3.901 0.016 1.00 90.25 113 VAL A C 1
ATOM 884 O O . VAL A 1 113 ? -13.713 -3.950 0.548 1.00 90.25 113 VAL A O 1
ATOM 887 N N . PHE A 1 114 ? -11.653 -3.068 0.451 1.00 87.38 114 PHE A N 1
ATOM 888 C CA . PHE A 1 114 ? -11.891 -2.185 1.596 1.00 87.38 114 PHE A CA 1
ATOM 889 C C . PHE A 1 114 ? -12.887 -1.073 1.276 1.00 87.38 114 PHE A C 1
ATOM 891 O O . PHE A 1 114 ? -13.655 -0.674 2.152 1.00 87.38 114 PHE A O 1
ATOM 898 N N . GLY A 1 115 ? -12.911 -0.603 0.031 1.00 86.25 115 GLY A N 1
ATOM 899 C CA . GLY A 1 115 ? -13.867 0.385 -0.437 1.00 86.25 115 GLY A CA 1
ATOM 900 C C . GLY A 1 115 ? -15.303 -0.115 -0.365 1.00 86.25 115 GLY A C 1
ATOM 901 O O . GLY A 1 115 ? -16.135 0.468 0.326 1.00 86.25 115 GLY A O 1
ATOM 902 N N . VAL A 1 116 ? -15.565 -1.272 -0.973 1.00 88.06 116 VAL A N 1
ATOM 903 C CA . VAL A 1 116 ? -16.874 -1.932 -0.911 1.00 88.06 116 VAL A CA 1
ATOM 904 C C . VAL A 1 116 ? -17.259 -2.247 0.535 1.00 88.06 116 VAL A C 1
ATOM 906 O O . VAL A 1 116 ? -18.390 -1.990 0.936 1.00 88.06 116 VAL A O 1
ATOM 909 N N . TRP A 1 117 ? -16.326 -2.748 1.350 1.00 86.38 117 TRP A N 1
ATOM 910 C CA . TRP A 1 117 ? -16.595 -3.056 2.758 1.00 86.38 117 TRP A CA 1
ATOM 911 C C . TRP A 1 117 ? -17.001 -1.821 3.572 1.00 86.38 117 TRP A C 1
ATOM 913 O O . TRP A 1 117 ? -17.957 -1.852 4.350 1.00 86.38 117 TRP A O 1
ATOM 923 N N . THR A 1 118 ? -16.275 -0.716 3.416 1.00 82.38 118 THR A N 1
ATOM 924 C CA . THR A 1 118 ? -16.564 0.523 4.152 1.00 82.38 118 THR A CA 1
ATOM 925 C C . THR A 1 118 ? -17.859 1.186 3.684 1.00 82.38 118 THR A C 1
ATOM 927 O O . THR A 1 118 ? -18.597 1.696 4.527 1.00 82.38 118 THR A O 1
ATOM 930 N N . ALA A 1 119 ? -18.192 1.102 2.392 1.00 83.94 119 ALA A N 1
ATOM 931 C CA . ALA A 1 119 ? -19.500 1.498 1.872 1.00 83.94 119 ALA A CA 1
ATOM 932 C C . ALA A 1 119 ? -20.637 0.619 2.431 1.00 83.94 119 ALA A C 1
ATOM 934 O O . ALA A 1 119 ? -21.633 1.138 2.934 1.00 83.94 119 ALA A O 1
ATOM 935 N N . ALA A 1 120 ? -20.467 -0.707 2.424 1.00 85.81 120 ALA A N 1
ATOM 936 C CA . ALA A 1 120 ? -21.480 -1.660 2.886 1.00 85.81 120 ALA A CA 1
ATOM 937 C C . ALA A 1 120 ? -21.717 -1.618 4.406 1.00 85.81 120 ALA A C 1
ATOM 939 O O . ALA A 1 120 ? -22.827 -1.863 4.868 1.00 85.81 120 ALA A O 1
ATOM 940 N N . SER A 1 121 ? -20.693 -1.280 5.193 1.00 81.62 121 SER A N 1
ATOM 9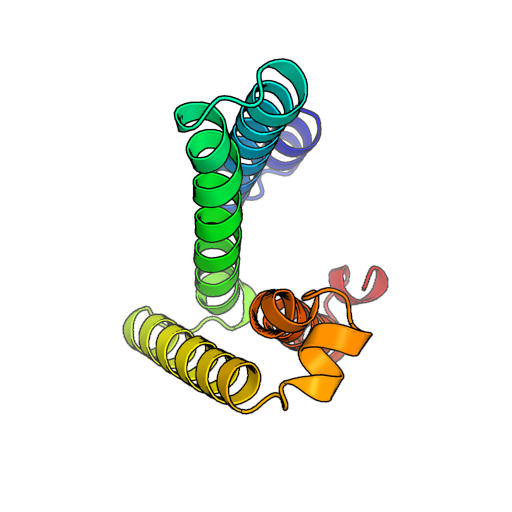41 C CA . SER A 1 121 ? -20.788 -1.174 6.658 1.00 81.62 121 SER A CA 1
ATOM 942 C C . SER A 1 121 ? -21.456 0.118 7.150 1.00 81.62 121 SER A C 1
ATOM 944 O O . SER A 1 121 ? -21.558 0.328 8.358 1.00 81.62 121 SER A O 1
ATOM 946 N N . GLY A 1 122 ? -21.903 1.000 6.246 1.00 73.81 122 GLY A N 1
ATOM 947 C CA . GLY A 1 122 ? -22.541 2.272 6.603 1.00 73.81 122 GLY A CA 1
ATOM 948 C C . GLY A 1 122 ? -21.590 3.274 7.268 1.00 73.81 122 GLY A C 1
ATOM 949 O O . GLY A 1 122 ? -22.035 4.256 7.864 1.00 73.81 122 GLY A O 1
ATOM 950 N N . SER A 1 123 ? -20.277 3.039 7.178 1.00 74.38 123 SER A N 1
ATOM 951 C CA . SER A 1 123 ? -19.265 3.959 7.687 1.00 74.38 123 SER A CA 1
ATOM 952 C C . SER A 1 123 ? -19.353 5.292 6.947 1.00 74.38 123 SER A C 1
ATOM 954 O O . SER A 1 123 ? -19.428 5.326 5.719 1.00 74.38 123 SER A O 1
ATOM 956 N N . GLY A 1 124 ? -19.254 6.413 7.671 1.00 68.00 124 GLY A N 1
ATOM 957 C CA . GLY A 1 124 ? -19.169 7.743 7.056 1.00 68.00 124 GLY A CA 1
ATOM 958 C C . GLY A 1 124 ? -17.995 7.883 6.074 1.00 68.00 124 GLY A C 1
ATOM 959 O O . GLY A 1 124 ? -18.059 8.708 5.167 1.00 68.00 124 GLY A O 1
ATOM 960 N N . ALA A 1 125 ? -16.965 7.037 6.204 1.00 67.12 125 ALA A N 1
ATOM 961 C CA . ALA A 1 125 ? -15.856 6.954 5.256 1.00 67.12 125 ALA A CA 1
ATOM 962 C C . ALA A 1 125 ? -16.284 6.437 3.869 1.00 67.12 125 ALA A C 1
ATOM 964 O O . ALA A 1 125 ? -15.721 6.869 2.870 1.00 67.12 125 ALA A O 1
ATOM 965 N N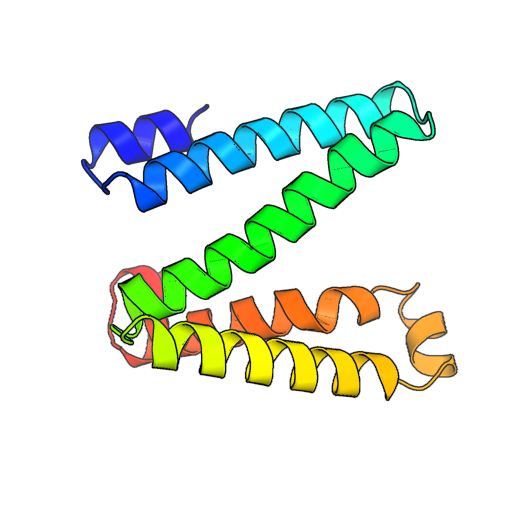 . GLY A 1 126 ? -17.310 5.581 3.793 1.00 62.44 126 GLY A N 1
ATOM 966 C CA . GLY A 1 126 ? -17.823 5.028 2.537 1.00 62.44 126 GLY A CA 1
ATOM 967 C C . GLY A 1 126 ? -18.508 6.053 1.628 1.00 62.44 126 GLY A C 1
ATOM 968 O O . GLY A 1 126 ? -18.823 5.730 0.494 1.00 62.44 126 GLY A O 1
ATOM 969 N N . ARG A 1 127 ? -18.728 7.292 2.095 1.00 67.31 127 ARG A N 1
ATOM 970 C CA . ARG A 1 127 ? -19.234 8.403 1.264 1.00 67.31 127 ARG A CA 1
ATOM 971 C C . ARG A 1 127 ? -18.165 9.035 0.369 1.00 67.31 127 ARG A C 1
ATOM 973 O O . ARG A 1 127 ? -18.507 9.834 -0.495 1.00 67.31 127 ARG A O 1
ATOM 980 N N . TYR A 1 128 ? -16.892 8.745 0.633 1.00 63.38 128 TYR A N 1
ATOM 981 C CA . TYR A 1 128 ? -15.738 9.341 -0.048 1.00 63.38 128 TYR A CA 1
ATOM 982 C C . TYR A 1 128 ? -14.969 8.330 -0.908 1.00 63.38 128 TYR A C 1
ATOM 984 O O . TYR A 1 128 ? -13.859 8.627 -1.350 1.00 63.38 128 TYR A O 1
ATOM 992 N N . ILE A 1 129 ? -15.537 7.139 -1.089 1.00 58.50 129 ILE A N 1
ATOM 993 C CA . ILE A 1 129 ? -15.023 6.049 -1.920 1.00 58.50 129 ILE A CA 1
ATOM 994 C C . ILE A 1 129 ? -15.984 5.876 -3.085 1.00 58.50 129 ILE A C 1
ATOM 996 O O . ILE A 1 129 ? -15.483 5.729 -4.218 1.00 58.50 129 ILE A O 1
#

Foldseek 3Di:
DVQLVVCVVVVVDDLSNVLSVLVVQLVVLVVQCVVPVDPVSVCSNPVSVVVSLLSVLLVCCCPVVVDDNVVSVVCSVVLVVVQVVVLVPPDPVVCVVVVNCSVCSSSVVSCVVSLVSCLVVVHPVNVVD

Radius of gyration: 16.61 Å; chains: 1; bounding box: 43×33×43 Å

Sequence (129 aa):
LWGVREVRRHGTGTFAAILAWWVVAIGIGSTLFHTFAVKFTIWADVLPIAGFTLAFTLFNLRRFLGLEWGKAIAAFVVFYAAAGLLTYAVPDWLRQASNGTTGYLPPFLALAVFGVWTAASGSGAGRYI

pLDDT: mean 91.66, std 7.31, range [58.5, 97.75]

Secondary structure (DSSP, 8-state):
-HHHHHHHHTT--HHHHHHHHHHHHHHHHHHHHHHH--HHHHHHHHHHHHHHHHHHHHHHHHHTS---HHHHHHHHHHHHHHHHHHHHTS-HHHHHHTTTGGGGHHHHHHHHHHHHHHHHTT-GGGGG-